Protein AF-A0A951XX69-F1 (afdb_monomer)

Secondary structure (DSSP, 8-state):
---EEEETTEEEEEEEEEEE--EETTEEEEEEEEEESSSEEEEEEEEEETT---GGG-TT-EEEEETTSPBPTT-SS--B-----TTT----EEETTEEEEEEEEEEEEEE-TTS-EEEEEEEEEEE--S------SS------S-EEEEEEEEE--B---TT-

Foldseek 3Di:
DFKWKDKQRDIWTWPDWAWEFAQDPNWTFIWIWIFTPPGWTAIQHGKTQRQDNDPVPLAQAKFKAFQVQDGDPRHRRSIGDDHPPVVPHSGWTDFQQWIKDFGIKMWHWHDDPPQKTKIKIKTWIATDPPDRPDPTPDDGPPDHGIIIMMIIDIYRYDRDDPVD

Sequence (164 aa):
MSGHVSVAGQSYPIVDKELHIPLRDGSRWIFLWVTIAPEGGFGFWNIELPLLGELSTLPGQRIHVRRDGSTFEDDSLGTDCVGMDTMTDLNCWKVGDQYYDWIEMLIDFRSEAVGACSITVRARLVPSDAPVASDSPVAGVGIAGVSDAH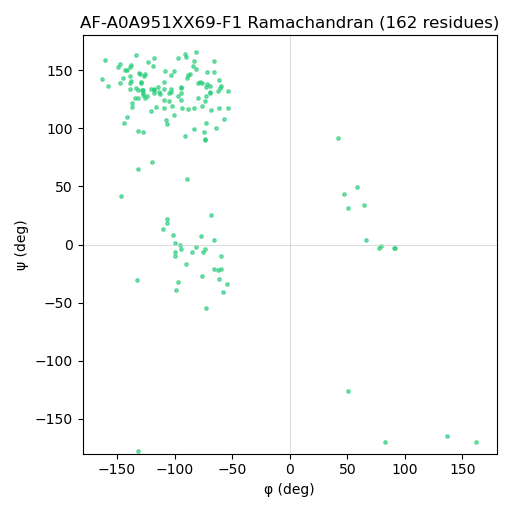AEFSVKPDEDDPCV

Nearest PDB structures (foldseek):
  7ah9-assembly1_5C  TM=4.737E-01  e=4.464E+00  Salmonella enterica subsp. enterica serovar Typhimurium str. LT2
  7ahi-assembly1_5P  TM=3.562E-01  e=2.536E+00  Salmonella enterica subsp. enterica serovar Typhimurium str. LT2
  7ah9-assembly1_5J  TM=3.544E-01  e=4.464E+00  Salmonella enterica subsp. enterica serovar Typhimurium str. LT2
  7ahi-assembly1_5G  TM=3.742E-01  e=8.711E+00  Salmonella enterica subsp. enterica serovar Typhimurium str. LT2
  7ah9-assembly1_5F  TM=2.252E-01  e=3.634E+00  Salmonella enterica subsp. enterica serovar Typhimurium str. LT2

Structure (mmCIF, N/CA/C/O backbone):
data_AF-A0A951XX69-F1
#
_entry.id   AF-A0A951XX69-F1
#
loop_
_atom_site.group_PDB
_atom_site.id
_atom_site.type_symbol
_atom_site.label_atom_id
_atom_site.label_alt_id
_atom_site.label_comp_id
_atom_site.label_asym_id
_atom_site.label_entity_id
_atom_site.label_seq_id
_atom_site.pdbx_PDB_ins_code
_atom_site.Cartn_x
_atom_site.Cartn_y
_atom_site.Cartn_z
_atom_site.occupancy
_atom_site.B_iso_or_equiv
_atom_site.auth_seq_id
_atom_site.auth_comp_id
_atom_site.auth_asym_id
_atom_site.auth_atom_id
_atom_site.pdbx_PDB_model_num
ATOM 1 N N . MET A 1 1 ? -8.882 13.341 -6.597 1.00 54.19 1 MET A N 1
ATOM 2 C CA . MET A 1 1 ? -7.538 13.561 -7.175 1.00 54.19 1 MET A CA 1
ATOM 3 C C . MET A 1 1 ? -7.194 12.392 -8.083 1.00 54.19 1 MET A C 1
ATOM 5 O O . MET A 1 1 ? -7.578 11.273 -7.761 1.00 54.19 1 MET A O 1
ATOM 9 N N . SER A 1 2 ? -6.499 12.626 -9.199 1.00 69.19 2 SER A N 1
ATOM 10 C CA . SER A 1 2 ? -5.802 11.556 -9.926 1.00 69.19 2 SER A CA 1
ATOM 11 C C . SER A 1 2 ? -4.527 11.216 -9.153 1.00 69.19 2 SER A C 1
ATOM 13 O O . SER A 1 2 ? -3.711 12.107 -8.928 1.00 69.19 2 SER A O 1
ATOM 15 N N . GLY A 1 3 ? -4.391 9.973 -8.694 1.00 89.31 3 GLY A N 1
ATOM 16 C CA . GLY A 1 3 ? -3.194 9.514 -7.989 1.00 89.31 3 GLY A CA 1
ATOM 17 C C . GLY A 1 3 ? -2.071 9.139 -8.954 1.00 89.31 3 GLY A C 1
ATOM 18 O O . GLY A 1 3 ? -2.307 8.963 -10.152 1.00 89.31 3 GLY A O 1
ATOM 19 N N . HIS A 1 4 ? -0.858 8.999 -8.432 1.00 94.00 4 HIS A N 1
ATOM 20 C CA . HIS A 1 4 ? 0.294 8.550 -9.210 1.00 94.00 4 HIS A CA 1
ATOM 21 C C . HIS A 1 4 ? 1.138 7.559 -8.415 1.00 94.00 4 HIS A C 1
ATOM 23 O O . HIS A 1 4 ? 1.151 7.576 -7.184 1.00 94.00 4 HIS A O 1
ATOM 29 N N . VAL A 1 5 ? 1.857 6.722 -9.152 1.00 94.06 5 VAL A N 1
ATOM 30 C CA . VAL A 1 5 ? 2.916 5.853 -8.651 1.00 94.06 5 VAL A CA 1
ATOM 31 C C . VAL A 1 5 ? 4.201 6.273 -9.333 1.00 94.06 5 VAL A C 1
ATOM 33 O O . VAL A 1 5 ? 4.222 6.447 -10.546 1.00 94.06 5 VAL A O 1
ATOM 36 N N . SER A 1 6 ? 5.282 6.423 -8.586 1.00 92.00 6 SER A N 1
ATOM 37 C CA . SER A 1 6 ? 6.605 6.639 -9.143 1.00 92.00 6 SER A CA 1
ATOM 38 C C . SER A 1 6 ? 7.568 5.546 -8.725 1.00 92.00 6 SER A C 1
ATOM 40 O O . SER A 1 6 ? 7.654 5.232 -7.541 1.00 92.00 6 SER A O 1
ATOM 42 N N . VAL A 1 7 ? 8.323 5.020 -9.685 1.00 89.06 7 VAL A N 1
ATOM 43 C CA . VAL A 1 7 ? 9.374 4.016 -9.473 1.00 89.06 7 VAL A CA 1
ATOM 44 C C . VAL A 1 7 ? 10.619 4.478 -10.220 1.00 89.06 7 VAL A C 1
ATOM 46 O O . VAL A 1 7 ? 10.541 4.802 -11.406 1.00 89.06 7 VAL A O 1
ATOM 49 N N . ALA A 1 8 ? 11.750 4.571 -9.512 1.00 82.69 8 ALA A N 1
ATOM 50 C CA . ALA A 1 8 ? 13.035 5.050 -10.042 1.00 82.69 8 ALA A CA 1
ATOM 51 C C . ALA A 1 8 ? 12.939 6.356 -10.858 1.00 82.69 8 ALA A C 1
ATOM 53 O O . ALA A 1 8 ? 13.514 6.500 -11.938 1.00 82.69 8 ALA A O 1
ATOM 54 N N . GLY A 1 9 ? 12.171 7.319 -10.346 1.00 83.00 9 GLY A N 1
ATOM 55 C CA . GLY A 1 9 ? 12.016 8.641 -10.957 1.00 83.00 9 GLY A CA 1
ATOM 56 C C . GLY A 1 9 ? 11.076 8.701 -12.166 1.00 83.00 9 GLY A C 1
ATOM 57 O O . GLY A 1 9 ? 10.823 9.796 -12.666 1.00 83.00 9 GLY A O 1
ATOM 58 N N . GLN A 1 10 ? 10.518 7.576 -12.618 1.00 87.62 10 GLN A N 1
ATOM 59 C CA . GLN A 1 10 ? 9.434 7.560 -13.604 1.00 87.62 10 GLN A CA 1
ATOM 60 C C . GLN A 1 10 ? 8.087 7.615 -12.893 1.00 87.62 10 GLN A C 1
ATOM 62 O O . GLN A 1 10 ? 7.951 7.027 -11.827 1.00 87.62 10 GLN A O 1
ATOM 67 N N . SER A 1 11 ? 7.111 8.321 -13.467 1.00 92.06 11 SER A N 1
ATOM 68 C CA . SER A 1 11 ? 5.777 8.509 -12.886 1.00 92.06 11 SER A CA 1
ATOM 69 C C . SER A 1 11 ? 4.707 7.902 -13.786 1.00 92.06 11 SER A C 1
ATOM 71 O O . SER A 1 11 ? 4.693 8.138 -14.995 1.00 92.06 11 SER A O 1
ATOM 73 N N . TYR A 1 12 ? 3.811 7.143 -13.171 1.00 92.81 12 TYR A N 1
ATOM 74 C CA . TYR A 1 12 ? 2.756 6.368 -13.796 1.00 92.81 12 TYR A CA 1
ATOM 75 C C . TYR A 1 12 ? 1.407 6.785 -13.203 1.00 92.81 12 TYR A C 1
ATOM 77 O O . TYR A 1 12 ? 1.253 6.811 -11.975 1.00 92.81 12 TYR A O 1
ATOM 85 N N . PRO A 1 13 ? 0.412 7.133 -14.033 1.00 95.56 13 PRO A N 1
ATOM 86 C CA . PRO A 1 13 ? -0.913 7.469 -13.536 1.00 95.56 13 PRO A CA 1
ATOM 87 C C . PRO A 1 13 ? -1.611 6.224 -12.978 1.00 95.56 13 PRO A C 1
ATOM 89 O O . PRO A 1 13 ? -1.610 5.166 -13.612 1.00 95.56 13 PRO A O 1
ATOM 92 N N . ILE A 1 14 ? -2.253 6.373 -11.817 1.00 96.38 14 ILE A N 1
ATOM 93 C CA . ILE A 1 14 ? -3.135 5.344 -11.257 1.00 96.38 14 ILE A CA 1
ATOM 94 C C . ILE A 1 14 ? -4.436 5.331 -12.055 1.00 96.38 14 ILE A C 1
ATOM 96 O O . ILE A 1 14 ? -5.117 6.357 -12.143 1.00 96.38 14 ILE A O 1
ATOM 100 N N . VAL A 1 15 ? -4.782 4.169 -12.606 1.00 96.19 15 VAL A N 1
ATOM 101 C CA . VAL A 1 15 ? -6.027 3.959 -13.360 1.00 96.19 15 VAL A CA 1
ATOM 102 C C . VAL A 1 15 ? -7.122 3.343 -12.508 1.00 96.19 15 VAL A C 1
ATOM 104 O O . VAL A 1 15 ? -8.285 3.681 -12.705 1.00 96.19 15 VAL A O 1
ATOM 107 N N . ASP A 1 16 ? -6.752 2.509 -11.538 1.00 95.75 16 ASP A N 1
ATOM 108 C CA . ASP A 1 16 ? -7.699 1.868 -10.633 1.00 95.75 16 ASP A CA 1
ATOM 109 C C . ASP A 1 16 ? -7.078 1.620 -9.259 1.00 95.75 16 ASP A C 1
ATOM 111 O O . ASP A 1 16 ? -5.853 1.530 -9.134 1.00 95.75 16 ASP A O 1
ATOM 115 N N . LYS A 1 17 ? -7.918 1.587 -8.225 1.00 95.31 17 LYS A N 1
ATOM 116 C CA . LYS A 1 17 ? -7.498 1.376 -6.839 1.00 95.31 17 LYS A CA 1
ATOM 117 C C . LYS A 1 17 ? -8.667 0.989 -5.944 1.00 95.31 17 LYS A C 1
ATOM 119 O O . LYS A 1 17 ? -9.728 1.608 -6.004 1.00 95.31 17 LYS A O 1
ATOM 124 N N . GLU A 1 18 ? -8.393 0.087 -5.021 1.00 95.56 18 GLU A N 1
ATOM 125 C CA . GLU A 1 18 ? -9.336 -0.386 -4.014 1.00 95.56 18 GLU A CA 1
ATOM 126 C C . GLU A 1 18 ? -8.618 -0.632 -2.686 1.00 95.56 18 GLU A C 1
ATOM 128 O O . GLU A 1 18 ? -7.414 -0.896 -2.649 1.00 95.56 18 GLU A O 1
ATOM 133 N N . LEU A 1 19 ? -9.354 -0.464 -1.589 1.00 95.62 19 LEU A N 1
ATOM 134 C CA . LEU A 1 19 ? -8.865 -0.705 -0.241 1.00 95.62 19 LEU A CA 1
ATOM 135 C C . LEU A 1 19 ? -9.979 -1.341 0.583 1.00 95.62 19 LEU A C 1
ATOM 137 O O . LEU A 1 19 ? -10.918 -0.656 0.989 1.00 95.62 19 LEU A O 1
ATOM 141 N N . HIS A 1 20 ? -9.802 -2.615 0.894 1.00 96.00 20 HIS A N 1
ATOM 142 C CA . HIS A 1 20 ? -10.703 -3.362 1.754 1.00 96.00 20 HIS A CA 1
ATOM 143 C C . HIS A 1 20 ? -10.029 -3.656 3.089 1.00 96.00 20 HIS A C 1
ATOM 145 O O . HIS A 1 20 ? -8.860 -4.053 3.130 1.00 96.00 20 HIS A O 1
ATOM 151 N N . ILE A 1 21 ? -10.758 -3.429 4.184 1.00 95.44 21 ILE A N 1
ATOM 152 C CA . ILE A 1 21 ? -10.292 -3.692 5.548 1.00 95.44 21 ILE A CA 1
ATOM 153 C C . ILE A 1 21 ? -11.353 -4.472 6.355 1.00 95.44 21 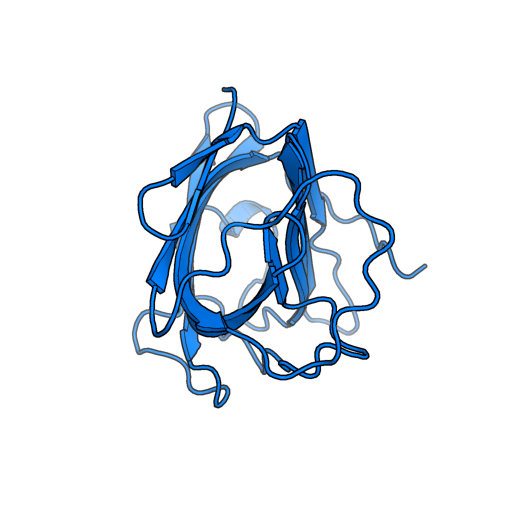ILE A C 1
ATOM 155 O O . ILE A 1 21 ? -11.922 -3.948 7.328 1.00 95.44 21 ILE A O 1
ATOM 159 N N . PRO A 1 22 ? -11.663 -5.727 5.973 1.00 95.62 22 PRO A N 1
ATOM 160 C CA . PRO A 1 22 ? -12.622 -6.556 6.694 1.00 95.62 22 PRO A CA 1
ATOM 161 C C . PRO A 1 22 ? -12.133 -6.909 8.107 1.00 95.62 22 PRO A C 1
ATOM 163 O O . PRO A 1 22 ? -10.937 -6.888 8.416 1.00 95.62 22 PRO A O 1
ATOM 166 N N . LEU A 1 23 ? -13.085 -7.252 8.977 1.00 94.25 23 LEU A N 1
ATOM 167 C CA . LEU A 1 23 ? -12.825 -7.855 10.284 1.00 94.25 23 LEU A CA 1
ATOM 168 C C . LEU A 1 23 ? -12.902 -9.381 10.153 1.00 94.25 23 LEU A C 1
ATOM 170 O O . LEU A 1 23 ? -13.973 -9.914 9.866 1.00 94.25 23 LEU A O 1
ATOM 174 N N . ARG A 1 24 ? -11.794 -10.079 10.408 1.00 89.88 24 ARG A N 1
ATOM 175 C CA . ARG A 1 24 ? -11.712 -11.546 10.396 1.00 89.88 24 ARG A CA 1
ATOM 176 C C . ARG A 1 24 ? -11.119 -12.042 11.701 1.00 89.88 24 ARG A C 1
ATOM 178 O O . ARG A 1 24 ? -10.076 -11.558 12.129 1.00 89.88 24 ARG A O 1
ATOM 185 N N . ASP A 1 25 ? -11.801 -12.987 12.338 1.00 87.38 25 ASP A N 1
ATOM 186 C CA . ASP A 1 25 ? -11.333 -13.656 13.558 1.00 87.38 25 ASP A CA 1
ATOM 187 C C . ASP A 1 25 ? -10.867 -12.701 14.679 1.00 87.38 25 ASP A C 1
ATOM 189 O O . ASP A 1 25 ? -10.012 -13.034 15.493 1.00 87.38 25 ASP A O 1
ATOM 193 N N . GLY A 1 26 ? -11.476 -11.511 14.753 1.00 88.75 26 GLY A N 1
ATOM 194 C CA . GLY A 1 26 ? -11.174 -10.494 15.767 1.00 88.75 26 GLY A CA 1
ATOM 195 C C . GLY A 1 26 ? -10.085 -9.486 15.386 1.00 88.75 26 GLY A C 1
ATOM 196 O O . GLY A 1 26 ? -9.892 -8.535 16.140 1.00 88.75 26 GLY A O 1
ATOM 197 N N . SER A 1 27 ? -9.458 -9.632 14.218 1.00 91.50 27 SER A N 1
ATOM 198 C CA . SER A 1 27 ? -8.437 -8.720 13.692 1.00 91.50 27 SER A CA 1
ATOM 199 C C . SER A 1 27 ? -8.862 -8.089 12.369 1.00 91.50 27 SER A C 1
ATOM 201 O O . SER A 1 27 ? -9.654 -8.648 11.606 1.00 91.50 27 SER A O 1
ATOM 203 N N . ARG A 1 28 ? -8.334 -6.900 12.075 1.00 94.00 28 ARG A N 1
ATOM 204 C CA . ARG A 1 28 ? -8.507 -6.245 10.774 1.00 94.00 28 ARG A CA 1
ATOM 205 C C . ARG A 1 28 ? -7.435 -6.707 9.803 1.00 94.00 28 ARG A C 1
ATOM 207 O O . ARG A 1 28 ? -6.306 -6.947 10.210 1.00 94.00 28 ARG A O 1
ATOM 214 N N . TRP A 1 29 ? -7.787 -6.795 8.527 1.00 92.94 29 TRP A N 1
ATOM 215 C CA . TRP A 1 29 ? -6.886 -7.263 7.474 1.00 92.94 29 TRP A CA 1
ATOM 216 C C . TRP A 1 29 ? -6.922 -6.305 6.301 1.00 92.94 29 TRP A C 1
ATOM 218 O O . TRP A 1 29 ? -8.009 -5.939 5.891 1.00 92.94 29 TRP A O 1
ATOM 228 N N . ILE A 1 30 ? -5.780 -5.904 5.753 1.00 92.19 30 ILE A N 1
ATOM 229 C CA . ILE A 1 30 ? -5.730 -5.015 4.590 1.00 92.19 30 ILE A CA 1
ATOM 230 C C . ILE A 1 30 ? -5.625 -5.802 3.280 1.00 92.19 30 ILE A C 1
ATOM 232 O O . ILE A 1 30 ? -4.817 -6.724 3.139 1.00 92.19 30 ILE A O 1
ATOM 236 N N . PHE A 1 31 ? -6.441 -5.377 2.316 1.00 93.38 31 PHE A N 1
ATOM 237 C CA . PHE A 1 31 ? -6.381 -5.745 0.905 1.00 93.38 31 PHE A CA 1
ATOM 238 C C . PHE A 1 31 ? -6.361 -4.450 0.103 1.00 93.38 31 PHE A C 1
ATOM 240 O O . PHE A 1 31 ? -7.388 -3.810 -0.115 1.00 93.38 31 PHE A O 1
ATOM 247 N N . LEU A 1 32 ? -5.162 -4.021 -0.269 1.00 93.94 32 LEU A N 1
ATOM 248 C CA . LEU A 1 32 ? -4.927 -2.847 -1.090 1.00 93.94 32 LEU A CA 1
ATOM 249 C C . LEU A 1 32 ? -4.455 -3.313 -2.459 1.00 93.94 32 LEU A C 1
ATOM 251 O O . LEU A 1 32 ? -3.445 -4.008 -2.564 1.00 93.94 32 LEU A O 1
ATOM 255 N N . TRP A 1 33 ? -5.156 -2.885 -3.499 1.00 94.06 33 TRP A N 1
ATOM 256 C CA . TRP A 1 33 ? -4.765 -3.123 -4.879 1.00 94.06 33 TRP A CA 1
ATOM 257 C C . TRP A 1 33 ? -4.754 -1.808 -5.649 1.00 94.06 33 TRP A C 1
ATOM 259 O O . TRP A 1 33 ? -5.680 -1.002 -5.546 1.00 94.06 33 TRP A O 1
ATOM 269 N N . VAL A 1 34 ? -3.687 -1.564 -6.408 1.00 95.94 34 VAL A N 1
ATOM 270 C CA . VAL A 1 34 ? -3.510 -0.354 -7.217 1.00 95.94 34 VAL A CA 1
ATOM 271 C C . VAL A 1 34 ? -3.016 -0.744 -8.599 1.00 95.94 34 VAL A C 1
ATOM 273 O O . VAL A 1 34 ? -1.977 -1.381 -8.730 1.00 95.94 34 VAL A O 1
ATOM 276 N N . THR A 1 35 ? -3.717 -0.292 -9.639 1.00 95.12 35 THR A N 1
ATOM 277 C CA . THR A 1 35 ? -3.346 -0.508 -11.045 1.00 95.12 35 THR A CA 1
ATOM 278 C C . THR A 1 35 ? -2.883 0.802 -11.680 1.00 95.12 35 THR A C 1
ATOM 280 O O . THR A 1 35 ? -3.478 1.863 -11.460 1.00 95.12 35 THR A O 1
ATOM 283 N N . ILE A 1 36 ? -1.839 0.740 -12.508 1.00 94.38 36 ILE A N 1
ATOM 284 C CA . ILE A 1 36 ? -1.268 1.895 -13.219 1.00 94.38 36 ILE A CA 1
ATOM 285 C C . ILE A 1 36 ? -1.251 1.682 -14.735 1.00 94.38 36 ILE A C 1
ATOM 287 O O . ILE A 1 36 ? -1.240 0.550 -15.214 1.00 94.38 36 ILE A O 1
ATOM 291 N N . ALA A 1 37 ? -1.214 2.778 -15.496 1.00 91.06 37 ALA A N 1
ATOM 292 C CA . ALA A 1 37 ? -0.985 2.744 -16.944 1.00 91.06 37 ALA A CA 1
ATOM 293 C C . ALA A 1 37 ? 0.475 3.099 -17.302 1.00 91.06 37 ALA A C 1
ATOM 295 O O . ALA A 1 37 ? 1.082 3.923 -16.614 1.00 91.06 37 ALA A O 1
ATOM 296 N N . PRO A 1 38 ? 1.038 2.551 -18.401 1.00 86.62 38 PRO A N 1
ATOM 297 C CA . PRO A 1 38 ? 0.385 1.679 -19.389 1.00 86.62 38 PRO A CA 1
ATOM 298 C C . PRO A 1 38 ? 0.171 0.232 -18.921 1.00 86.62 38 PRO A C 1
ATOM 300 O O . PRO A 1 38 ? -0.777 -0.396 -19.374 1.00 86.62 38 PRO A O 1
ATOM 303 N N . GLU A 1 39 ? 1.002 -0.275 -18.012 1.00 87.06 39 GLU A N 1
ATOM 304 C CA . GLU A 1 39 ? 0.842 -1.598 -17.408 1.00 87.06 39 GLU A CA 1
ATOM 305 C C . GLU A 1 39 ? 1.590 -1.662 -16.073 1.00 87.06 39 GLU A C 1
ATOM 307 O O . GLU A 1 39 ? 2.744 -1.231 -15.976 1.00 87.06 39 GLU A O 1
ATOM 312 N N . GLY A 1 40 ? 0.951 -2.252 -15.065 1.00 89.56 40 GLY A N 1
ATOM 313 C CA . GLY A 1 40 ? 1.565 -2.563 -13.783 1.00 89.56 40 GLY A CA 1
ATOM 314 C C . GLY A 1 40 ? 0.655 -2.219 -12.616 1.00 89.56 40 GLY A C 1
ATOM 315 O O . GLY A 1 40 ? -0.539 -1.955 -12.776 1.00 89.56 40 GLY A O 1
ATOM 316 N N . GLY A 1 41 ? 1.249 -2.171 -11.434 1.00 92.25 41 GLY A N 1
ATOM 317 C CA . GLY A 1 41 ? 0.547 -1.856 -10.208 1.00 92.25 41 GLY A CA 1
ATOM 318 C C . GLY A 1 41 ? 1.327 -2.290 -8.986 1.00 92.25 41 GLY A C 1
ATOM 319 O O . GLY A 1 41 ? 2.489 -2.690 -9.073 1.00 92.25 41 GLY A O 1
ATOM 320 N N . PHE A 1 42 ? 0.667 -2.236 -7.844 1.00 91.75 42 PHE A N 1
ATOM 321 C CA . PHE A 1 42 ? 1.140 -2.917 -6.656 1.00 91.75 42 PHE A CA 1
ATOM 322 C C . PHE A 1 42 ? -0.031 -3.392 -5.808 1.00 91.75 42 PHE A C 1
ATOM 324 O O . PHE A 1 42 ? -1.127 -2.828 -5.866 1.00 91.75 42 PHE A O 1
ATOM 331 N N . GLY A 1 43 ? 0.231 -4.425 -5.020 1.00 90.81 43 GLY A N 1
ATOM 332 C CA . GLY A 1 43 ? -0.722 -4.991 -4.084 1.00 90.81 43 GLY A CA 1
ATOM 333 C C . GLY A 1 43 ? -0.107 -5.158 -2.703 1.00 90.81 43 GLY A C 1
ATOM 334 O O . GLY A 1 43 ? 1.094 -5.396 -2.570 1.00 90.81 43 GLY A O 1
ATOM 335 N N . PHE A 1 44 ? -0.951 -5.017 -1.688 1.00 88.75 44 PHE A N 1
ATOM 336 C CA . PHE A 1 44 ? -0.698 -5.406 -0.308 1.00 88.75 44 PHE A CA 1
ATOM 337 C C . PHE A 1 44 ? -1.914 -6.194 0.152 1.00 88.75 44 PHE A C 1
ATOM 339 O O . PHE A 1 44 ? -2.967 -5.631 0.445 1.00 88.75 44 PHE A O 1
ATOM 346 N N . TRP A 1 45 ? -1.793 -7.508 0.096 1.00 88.00 45 TRP A N 1
ATOM 347 C CA . TRP A 1 45 ? -2.894 -8.442 0.153 1.00 88.00 45 TRP A CA 1
ATOM 348 C C . TRP A 1 45 ? -2.772 -9.334 1.374 1.00 88.00 45 TRP A C 1
ATOM 350 O O . TRP A 1 45 ? -1.739 -9.967 1.593 1.00 88.00 45 TRP A O 1
ATOM 360 N N . ASN A 1 46 ? -3.869 -9.431 2.122 1.00 87.88 46 ASN A N 1
ATOM 361 C CA . ASN A 1 46 ? -3.987 -10.312 3.273 1.00 87.88 46 ASN A CA 1
ATOM 362 C C . ASN A 1 46 ? -2.933 -10.038 4.357 1.00 87.88 46 ASN A C 1
ATOM 364 O O . ASN A 1 46 ? -2.280 -10.962 4.837 1.00 87.88 46 ASN A O 1
ATOM 368 N N . ILE A 1 47 ? -2.780 -8.771 4.741 1.00 88.62 47 ILE A N 1
ATOM 369 C CA . ILE A 1 47 ? -1.867 -8.364 5.818 1.00 88.62 47 ILE A CA 1
ATOM 370 C C . ILE A 1 47 ? -2.690 -8.022 7.062 1.00 88.62 47 ILE A C 1
ATOM 372 O O . ILE A 1 47 ? -3.653 -7.260 6.978 1.00 88.62 47 ILE A O 1
ATOM 376 N N . GLU A 1 48 ? -2.321 -8.572 8.213 1.00 91.12 48 GLU A N 1
ATOM 377 C CA . GLU A 1 48 ? -3.034 -8.341 9.470 1.00 91.12 48 GLU A CA 1
ATOM 378 C C . GLU A 1 48 ? -2.656 -6.988 10.099 1.00 91.12 48 GLU A C 1
ATOM 380 O O . GLU A 1 48 ? -1.491 -6.589 10.123 1.00 91.12 48 GLU A O 1
ATOM 385 N N . LEU A 1 49 ? -3.658 -6.288 10.638 1.00 92.88 49 LEU A N 1
ATOM 386 C CA . LEU A 1 49 ? -3.558 -5.016 11.356 1.00 92.88 49 LEU A CA 1
ATOM 387 C C . LEU A 1 49 ? -4.090 -5.198 12.791 1.00 92.88 49 LEU A C 1
ATOM 389 O O . LEU A 1 49 ? -5.178 -4.706 13.116 1.00 92.88 49 LEU A O 1
ATOM 393 N N . PRO A 1 50 ? -3.370 -5.924 13.662 1.00 91.31 50 PRO A N 1
ATOM 394 C CA . PRO A 1 50 ? -3.893 -6.384 14.951 1.00 91.31 50 PRO A CA 1
ATOM 395 C C . PRO A 1 50 ? -4.209 -5.248 15.932 1.00 91.31 50 PRO A C 1
ATOM 397 O O . PRO A 1 50 ? -4.996 -5.433 16.859 1.00 91.31 50 PRO A O 1
ATOM 400 N N . LEU A 1 51 ? -3.619 -4.061 15.749 1.00 94.12 51 LEU A N 1
ATOM 401 C CA . LEU A 1 51 ? -3.888 -2.898 16.602 1.00 94.12 51 LEU A CA 1
ATOM 402 C C . LEU A 1 51 ? -4.976 -1.972 16.041 1.00 94.12 51 LEU A C 1
ATOM 404 O O . LEU A 1 51 ? -5.371 -1.014 16.712 1.00 94.12 51 LEU A O 1
ATOM 408 N N . LEU A 1 52 ? -5.497 -2.244 14.839 1.00 94.50 52 LEU A N 1
ATOM 409 C CA . LEU A 1 52 ? -6.603 -1.478 14.273 1.00 94.50 52 LEU A CA 1
ATOM 410 C C . LEU A 1 52 ? -7.941 -1.993 14.819 1.00 94.50 52 LEU A C 1
ATOM 412 O O . LEU A 1 52 ? -8.490 -2.974 14.327 1.00 94.50 52 LEU A O 1
ATOM 416 N N . GLY A 1 53 ? -8.498 -1.300 15.814 1.00 89.88 53 GLY A N 1
ATOM 417 C CA . GLY A 1 53 ? -9.804 -1.659 16.381 1.00 89.88 53 GLY A CA 1
ATOM 418 C C . GLY A 1 53 ? -10.981 -1.332 15.453 1.00 89.88 53 GLY A C 1
ATOM 419 O O . GLY A 1 53 ? -11.790 -2.198 15.118 1.00 89.88 53 GLY A O 1
ATOM 420 N N . GLU A 1 54 ? -11.078 -0.077 15.010 1.00 91.44 54 GLU A N 1
ATOM 421 C CA . GLU A 1 54 ? -12.186 0.413 14.183 1.00 91.44 54 GLU A CA 1
ATOM 422 C C . GLU A 1 54 ? -11.669 1.089 12.912 1.00 91.44 54 GLU A C 1
ATOM 424 O O . GLU A 1 54 ? -10.665 1.798 12.930 1.00 91.44 54 GLU A O 1
ATOM 429 N N . LEU A 1 55 ? -12.394 0.944 11.798 1.00 90.94 55 LEU A N 1
ATOM 430 C CA . LEU A 1 55 ? -11.986 1.541 10.522 1.00 90.94 55 LEU A CA 1
ATOM 431 C C . LEU A 1 55 ? -11.896 3.077 10.584 1.00 90.94 55 LEU A C 1
ATOM 433 O O . LEU A 1 55 ? -11.071 3.698 9.915 1.00 90.94 55 LEU A O 1
ATOM 437 N N . SER A 1 56 ? -12.716 3.696 11.436 1.00 90.88 56 SER A N 1
ATOM 438 C CA . SER A 1 56 ? -12.739 5.141 11.677 1.00 90.88 56 SER A CA 1
ATOM 439 C C . SER A 1 56 ? -11.424 5.688 12.250 1.00 90.88 56 SER A C 1
ATOM 441 O O . SER A 1 56 ? -11.158 6.881 12.103 1.00 90.88 56 SER A O 1
ATOM 443 N N . THR A 1 57 ? -10.594 4.839 12.871 1.00 92.44 57 THR A N 1
ATOM 444 C CA . THR A 1 57 ? -9.311 5.227 13.472 1.00 92.44 57 THR A CA 1
ATOM 445 C C . THR A 1 57 ? -8.123 5.004 12.546 1.00 92.44 57 THR A C 1
ATOM 447 O O . THR A 1 57 ? -7.003 5.295 12.955 1.00 92.44 57 THR A O 1
ATOM 450 N N . LEU A 1 58 ? -8.345 4.493 11.328 1.00 93.25 58 LEU A N 1
ATOM 451 C CA . LEU A 1 58 ? -7.304 4.310 10.316 1.00 93.25 58 LEU A CA 1
ATOM 452 C C . LEU A 1 58 ? -6.593 5.629 9.952 1.00 93.25 58 LEU A C 1
ATOM 454 O O . LEU A 1 58 ? -5.369 5.626 9.827 1.00 93.25 58 LEU A O 1
ATOM 458 N N . PRO A 1 59 ? -7.282 6.779 9.803 1.00 93.12 59 PRO A N 1
ATOM 459 C CA . PRO A 1 59 ? -6.591 8.039 9.568 1.00 93.12 59 PRO A CA 1
ATOM 460 C C . PRO A 1 59 ? -5.666 8.421 10.731 1.00 93.12 59 PRO A C 1
ATOM 462 O O . PRO A 1 59 ? -6.074 8.446 11.889 1.00 93.12 59 PRO A O 1
ATOM 465 N N . GLY A 1 60 ? -4.432 8.796 10.404 1.00 91.50 60 GLY A N 1
ATOM 466 C CA . GLY A 1 60 ? -3.367 9.085 11.364 1.00 91.50 60 GLY A CA 1
ATOM 467 C C . GLY A 1 60 ? -2.503 7.873 11.715 1.00 91.50 60 GLY A C 1
ATOM 468 O O . GLY A 1 60 ? -1.536 8.039 12.453 1.00 91.50 60 GLY A O 1
ATOM 469 N N . GLN A 1 61 ? -2.827 6.689 11.190 1.00 95.56 61 GLN A N 1
ATOM 470 C CA . GLN A 1 61 ? -2.062 5.465 11.408 1.00 95.56 61 GLN A CA 1
ATOM 471 C C . GLN A 1 61 ? -0.985 5.266 10.341 1.00 95.56 61 GLN A C 1
ATOM 473 O O . GLN A 1 61 ? -1.021 5.871 9.262 1.00 95.56 61 GLN A O 1
ATOM 478 N N . ARG A 1 62 ? -0.041 4.379 10.651 1.00 95.44 62 ARG A N 1
ATOM 479 C CA . ARG A 1 62 ? 1.078 4.012 9.796 1.00 95.44 62 ARG A CA 1
ATOM 480 C C . ARG A 1 62 ? 1.334 2.511 9.840 1.00 95.44 62 ARG A C 1
ATOM 482 O O . ARG A 1 62 ? 1.354 1.921 10.917 1.00 95.44 62 ARG A O 1
ATOM 489 N N . ILE A 1 63 ? 1.615 1.957 8.663 1.00 93.69 63 ILE A N 1
ATOM 490 C CA . ILE A 1 63 ? 2.337 0.691 8.508 1.00 93.69 63 ILE A CA 1
ATOM 491 C C . ILE A 1 63 ? 3.802 1.032 8.241 1.00 93.69 63 ILE A C 1
ATOM 493 O O . ILE A 1 63 ? 4.065 1.829 7.339 1.00 93.69 63 ILE A O 1
ATOM 497 N N . HIS A 1 64 ? 4.750 0.462 8.986 1.00 93.19 64 HIS A N 1
ATOM 498 C CA . HIS A 1 64 ? 6.181 0.609 8.699 1.00 93.19 64 HIS A CA 1
ATOM 499 C C . HIS A 1 64 ? 6.958 -0.674 9.003 1.00 93.19 64 HIS A C 1
ATOM 501 O O . HIS A 1 64 ? 7.228 -1.015 10.156 1.00 93.19 64 HIS A O 1
ATOM 507 N N . VAL A 1 65 ? 7.335 -1.388 7.944 1.00 88.44 65 VAL A N 1
ATOM 508 C CA . VAL A 1 65 ? 7.860 -2.755 8.038 1.00 88.44 65 VAL A CA 1
ATOM 509 C C . VAL A 1 65 ? 9.044 -2.991 7.107 1.00 88.44 65 VAL A C 1
ATOM 511 O O . VAL A 1 65 ? 9.182 -2.366 6.051 1.00 88.44 65 V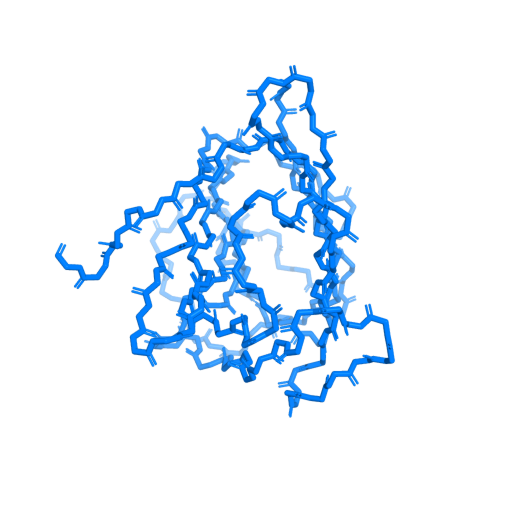AL A O 1
ATOM 514 N N . ARG A 1 66 ? 9.907 -3.928 7.501 1.00 86.50 66 ARG A N 1
ATOM 515 C CA . ARG A 1 66 ? 10.983 -4.492 6.675 1.00 86.50 66 ARG A CA 1
ATOM 516 C C . ARG A 1 66 ? 10.553 -5.806 6.043 1.00 86.50 66 ARG A C 1
ATOM 518 O O . ARG A 1 66 ? 9.653 -6.478 6.536 1.00 86.50 66 ARG A O 1
ATOM 525 N N . ARG A 1 67 ? 11.259 -6.199 4.980 1.00 78.25 67 ARG A N 1
ATOM 526 C CA . ARG A 1 67 ? 11.036 -7.466 4.265 1.00 78.25 67 ARG A CA 1
ATOM 527 C C . ARG A 1 67 ? 11.081 -8.689 5.175 1.00 78.25 67 ARG A C 1
ATOM 529 O O . ARG A 1 67 ? 10.385 -9.662 4.929 1.00 78.25 67 ARG A O 1
ATOM 536 N N . ASP A 1 68 ? 11.920 -8.655 6.205 1.00 77.25 68 ASP A N 1
ATOM 537 C CA . ASP A 1 68 ? 12.055 -9.748 7.171 1.00 77.25 68 ASP A CA 1
ATOM 538 C C . ASP A 1 68 ? 10.907 -9.808 8.198 1.00 77.25 68 ASP A C 1
ATOM 540 O O . ASP A 1 68 ? 10.978 -10.592 9.141 1.00 77.25 68 ASP A O 1
ATOM 544 N N . GLY A 1 69 ? 9.862 -8.991 8.024 1.00 73.69 69 GLY A N 1
ATOM 545 C CA . GLY A 1 69 ? 8.724 -8.894 8.934 1.00 73.69 69 GLY A CA 1
ATOM 546 C C . GLY A 1 69 ? 8.999 -8.046 10.176 1.00 73.69 69 GLY A C 1
ATOM 547 O O . GLY A 1 69 ? 8.097 -7.858 10.986 1.00 73.69 69 GLY A O 1
ATOM 548 N N . SER A 1 70 ? 10.209 -7.500 10.344 1.00 82.44 70 SER A N 1
ATOM 549 C CA . SER A 1 70 ? 10.499 -6.611 11.471 1.00 82.44 70 SER A CA 1
ATOM 550 C C . SER A 1 70 ? 9.757 -5.288 11.313 1.00 82.44 70 SER A C 1
ATOM 552 O O . SER A 1 70 ? 9.853 -4.627 10.274 1.00 82.44 70 SER A O 1
ATOM 554 N N . THR A 1 71 ? 9.076 -4.862 12.371 1.00 83.69 71 THR A N 1
ATOM 555 C CA . THR A 1 71 ? 8.435 -3.549 12.452 1.00 83.69 71 THR A CA 1
ATOM 556 C C . THR A 1 71 ? 9.434 -2.477 12.886 1.00 83.69 71 THR A C 1
ATOM 558 O O . THR A 1 71 ? 10.439 -2.749 13.556 1.00 83.69 71 THR A O 1
ATOM 561 N N . PHE A 1 72 ? 9.175 -1.237 12.485 1.00 88.69 72 PHE A N 1
ATOM 562 C CA . PHE A 1 72 ? 9.856 -0.068 13.038 1.00 88.69 72 PHE A CA 1
ATOM 563 C C . PHE A 1 72 ? 9.086 0.480 14.248 1.00 88.69 72 PHE A C 1
ATOM 565 O O . PHE A 1 72 ? 7.906 0.195 14.427 1.00 88.69 72 PHE A O 1
ATOM 572 N N . GLU A 1 73 ? 9.748 1.286 15.085 1.00 88.56 73 GLU A N 1
ATOM 573 C CA . GLU A 1 73 ? 9.147 1.857 16.307 1.00 88.56 73 GLU A CA 1
ATOM 574 C C . GLU A 1 73 ? 7.911 2.735 16.039 1.00 88.56 73 GLU A C 1
ATOM 576 O O . GLU A 1 73 ? 7.113 2.972 16.942 1.00 88.56 73 GLU A O 1
ATOM 581 N N . ASP A 1 74 ? 7.770 3.244 14.816 1.00 89.06 74 ASP A N 1
ATOM 582 C CA . ASP A 1 74 ? 6.679 4.108 14.373 1.00 89.06 74 ASP A CA 1
ATOM 583 C C . ASP A 1 74 ? 5.599 3.379 13.551 1.00 89.06 74 ASP A C 1
ATOM 585 O O . ASP A 1 74 ? 4.701 4.035 13.020 1.00 89.06 74 ASP A O 1
ATOM 589 N N . ASP A 1 75 ? 5.645 2.046 13.461 1.00 91.06 75 ASP A N 1
ATOM 590 C CA . ASP A 1 75 ? 4.498 1.239 13.034 1.00 91.06 75 ASP A CA 1
ATOM 591 C C . ASP A 1 75 ? 3.408 1.296 14.112 1.00 91.06 75 ASP A C 1
ATOM 593 O O . ASP A 1 75 ? 3.608 0.867 15.248 1.00 91.06 75 ASP A O 1
ATOM 597 N N . SER A 1 76 ? 2.249 1.862 13.775 1.00 93.44 76 SER A N 1
ATOM 598 C CA . SER A 1 76 ? 1.174 2.085 14.748 1.00 93.44 76 SER A CA 1
ATOM 599 C C . SER A 1 76 ? 0.071 1.031 14.686 1.00 93.44 76 SER A C 1
ATOM 601 O O . SER A 1 76 ? -0.790 0.998 15.565 1.00 93.44 76 SER A O 1
ATOM 603 N N . LEU A 1 77 ? 0.090 0.174 13.661 1.00 92.25 77 LEU A N 1
ATOM 604 C CA . LEU A 1 77 ? -0.926 -0.855 13.433 1.00 92.25 77 LEU A CA 1
ATOM 605 C C . LEU A 1 77 ? -0.505 -2.252 13.902 1.00 92.25 77 LEU A C 1
ATOM 607 O O . LEU A 1 77 ? -1.347 -3.151 13.931 1.00 92.25 77 LEU A O 1
ATOM 611 N N . GLY A 1 78 ? 0.750 -2.414 14.333 1.00 86.75 78 GLY A N 1
ATOM 612 C CA . GLY A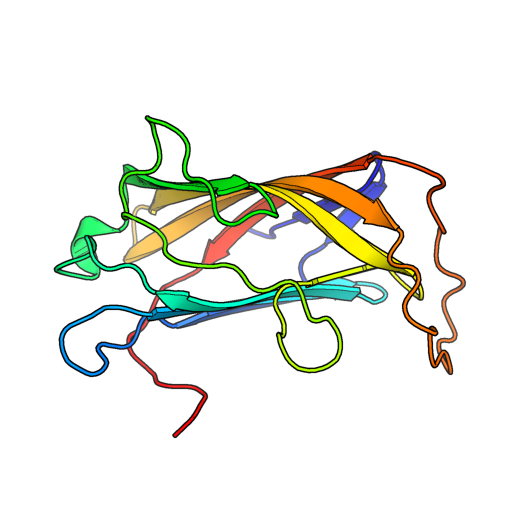 1 78 ? 1.311 -3.690 14.767 1.00 86.75 78 GLY A CA 1
ATOM 613 C C . GLY A 1 78 ? 1.378 -4.687 13.620 1.00 86.75 78 GLY A C 1
ATOM 614 O O . GLY A 1 78 ? 1.131 -5.866 13.843 1.00 86.75 78 GLY A O 1
ATOM 615 N N . THR A 1 79 ? 1.618 -4.187 12.409 1.00 86.19 79 THR A N 1
ATOM 616 C CA . THR A 1 79 ? 1.471 -4.921 11.152 1.00 86.19 79 THR A CA 1
ATOM 617 C C . THR A 1 79 ? 2.260 -6.218 11.210 1.00 86.19 79 THR A C 1
ATOM 619 O O . THR A 1 79 ? 3.485 -6.183 11.343 1.00 86.19 79 THR A O 1
ATOM 622 N N . ASP A 1 80 ? 1.566 -7.350 11.104 1.00 74.56 80 ASP A N 1
ATOM 623 C CA . ASP A 1 80 ? 2.221 -8.652 11.141 1.00 74.56 80 ASP A CA 1
ATOM 624 C C . ASP A 1 80 ? 2.512 -9.152 9.725 1.00 74.56 80 ASP A C 1
ATOM 626 O O . ASP A 1 80 ? 1.671 -9.062 8.832 1.00 74.56 80 ASP A O 1
ATOM 630 N N . CYS A 1 81 ? 3.725 -9.678 9.552 1.00 61.38 81 CYS A N 1
ATOM 631 C CA . CYS A 1 81 ? 4.147 -10.537 8.450 1.00 61.38 81 CYS A CA 1
ATOM 632 C C . CYS A 1 81 ? 3.654 -10.135 7.047 1.00 61.38 81 CYS A C 1
ATOM 634 O O . CYS A 1 81 ? 2.654 -10.640 6.541 1.00 61.38 81 CYS A O 1
ATOM 636 N N . VAL A 1 82 ? 4.451 -9.338 6.333 1.00 63.28 82 VAL A N 1
ATOM 637 C CA . VAL A 1 82 ? 4.280 -9.186 4.883 1.00 63.28 82 VAL A CA 1
ATOM 638 C C . VAL A 1 82 ? 5.153 -10.230 4.184 1.00 63.28 82 VAL A C 1
ATOM 640 O O . VAL A 1 82 ? 6.347 -10.028 3.962 1.00 63.28 82 VAL A O 1
ATOM 643 N N . GLY A 1 83 ? 4.554 -11.381 3.877 1.00 56.03 83 GLY A N 1
ATOM 644 C CA . GLY A 1 83 ? 5.160 -12.391 3.012 1.00 56.03 83 GLY A CA 1
ATOM 645 C C . GLY A 1 83 ? 5.424 -11.818 1.619 1.00 56.03 83 GLY A C 1
ATOM 646 O O . GLY A 1 83 ? 4.595 -11.098 1.061 1.00 56.03 83 GLY A O 1
ATOM 647 N N . MET A 1 84 ? 6.615 -12.091 1.093 1.00 55.19 84 MET A N 1
ATOM 648 C CA . MET A 1 84 ? 7.078 -11.686 -0.236 1.00 55.19 84 MET A CA 1
ATOM 649 C C . MET A 1 84 ? 7.108 -12.869 -1.210 1.00 55.19 84 MET A C 1
ATOM 651 O O . MET A 1 84 ? 7.885 -12.846 -2.165 1.00 55.19 84 MET A O 1
ATOM 655 N N . ASP A 1 85 ? 6.346 -13.937 -0.959 1.00 56.09 85 ASP A N 1
ATOM 656 C CA . ASP A 1 85 ? 6.330 -15.058 -1.894 1.00 56.09 85 ASP A CA 1
ATOM 657 C C . ASP A 1 85 ? 5.527 -14.648 -3.133 1.00 56.09 85 ASP A C 1
ATOM 659 O O . ASP A 1 85 ? 4.313 -14.788 -3.188 1.00 56.09 85 ASP A O 1
ATOM 663 N N . THR A 1 86 ? 6.205 -14.078 -4.131 1.00 52.09 86 THR A N 1
ATOM 664 C CA . THR A 1 86 ? 5.609 -13.475 -5.337 1.00 52.09 86 THR A CA 1
ATOM 665 C C . THR A 1 86 ? 4.771 -14.445 -6.177 1.00 52.09 86 THR A C 1
ATOM 667 O O . THR A 1 86 ? 4.065 -14.009 -7.086 1.00 52.09 86 THR A O 1
ATOM 670 N N . MET A 1 87 ? 4.816 -15.749 -5.878 1.00 45.47 87 MET A N 1
ATOM 671 C CA . MET A 1 87 ? 3.997 -16.776 -6.524 1.00 45.47 87 MET A CA 1
ATOM 672 C C . MET A 1 87 ? 2.653 -17.024 -5.813 1.00 45.47 87 MET A C 1
ATOM 674 O O . MET A 1 87 ? 1.761 -17.611 -6.427 1.00 45.47 87 MET A O 1
ATOM 678 N N . THR A 1 88 ? 2.478 -16.585 -4.560 1.00 52.00 88 THR A N 1
ATOM 679 C CA . THR A 1 88 ? 1.243 -16.789 -3.768 1.00 52.00 88 THR A CA 1
ATOM 680 C C . THR A 1 88 ? 0.730 -15.531 -3.076 1.00 52.00 88 THR A C 1
ATOM 682 O O . THR A 1 88 ? -0.479 -15.366 -2.916 1.00 52.00 88 THR A O 1
ATOM 685 N N . ASP A 1 89 ? 1.630 -14.630 -2.709 1.00 61.22 89 ASP A N 1
ATOM 686 C CA . ASP A 1 89 ? 1.352 -13.420 -1.962 1.00 61.22 89 ASP A CA 1
ATOM 687 C C . ASP A 1 89 ? 1.313 -12.261 -2.959 1.00 61.22 89 ASP A C 1
ATOM 689 O O . ASP A 1 89 ? 2.328 -11.862 -3.532 1.00 61.22 89 ASP A O 1
ATOM 693 N N . LEU A 1 90 ? 0.133 -11.678 -3.172 1.00 73.38 90 LEU A N 1
ATOM 694 C CA . LEU A 1 90 ? -0.081 -10.507 -4.038 1.00 73.38 90 LEU A CA 1
ATOM 695 C C . LEU A 1 90 ? 0.556 -9.212 -3.463 1.00 73.38 90 LEU A C 1
ATOM 697 O O . LEU A 1 90 ? 0.137 -8.106 -3.792 1.00 73.38 90 LEU A O 1
ATOM 701 N N . ASN A 1 91 ? 1.589 -9.355 -2.626 1.00 81.69 91 ASN A N 1
ATOM 702 C CA . ASN A 1 91 ? 2.386 -8.332 -1.949 1.00 81.69 91 ASN A CA 1
ATOM 703 C C . ASN A 1 91 ? 3.579 -7.890 -2.810 1.00 81.69 91 ASN A C 1
ATOM 705 O O . ASN A 1 91 ? 4.741 -8.012 -2.407 1.00 81.69 91 ASN A O 1
ATOM 709 N N . CYS A 1 92 ? 3.314 -7.425 -4.029 1.00 82.81 92 CYS A N 1
ATOM 710 C CA . CYS A 1 92 ? 4.360 -7.126 -5.006 1.00 82.81 92 CYS A CA 1
ATOM 711 C C . CYS A 1 92 ? 4.165 -5.774 -5.689 1.00 82.81 92 CYS A C 1
ATOM 713 O O . CYS A 1 92 ? 3.082 -5.190 -5.669 1.00 82.81 92 CYS A O 1
ATOM 715 N N . TRP A 1 93 ? 5.237 -5.293 -6.318 1.00 88.50 93 TRP A N 1
ATOM 716 C CA . TRP A 1 93 ? 5.223 -4.149 -7.225 1.00 88.50 93 TRP A CA 1
ATOM 717 C C . TRP A 1 93 ? 5.569 -4.619 -8.638 1.00 88.50 93 TRP A C 1
ATOM 719 O O . TRP A 1 93 ? 6.523 -5.370 -8.821 1.00 88.50 93 TRP A O 1
ATOM 729 N N . LYS A 1 94 ? 4.830 -4.158 -9.648 1.00 87.88 94 LYS A N 1
ATOM 730 C CA . LYS A 1 94 ? 5.061 -4.478 -11.063 1.00 87.88 94 LYS A CA 1
ATOM 731 C C . LYS A 1 94 ? 5.002 -3.213 -11.911 1.00 87.88 94 LYS A C 1
ATOM 733 O O . LYS A 1 94 ? 4.072 -2.420 -11.782 1.00 87.88 94 LYS A O 1
ATOM 738 N N . VAL A 1 95 ? 5.957 -3.048 -12.822 1.00 86.94 95 VAL A N 1
ATOM 739 C CA . VAL A 1 95 ? 5.958 -1.970 -13.823 1.00 86.94 95 VAL A CA 1
ATOM 740 C C . VAL A 1 95 ? 6.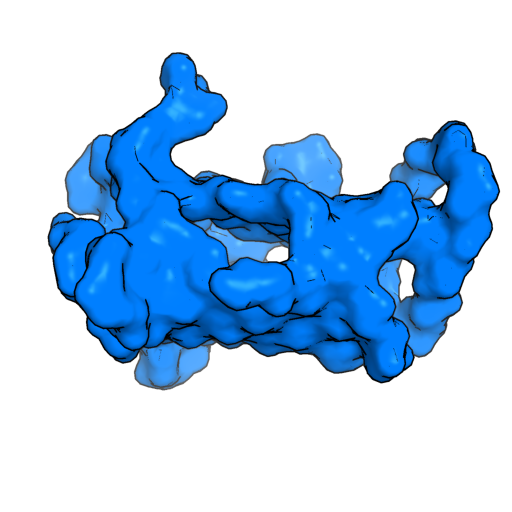372 -2.539 -15.174 1.00 86.94 95 VAL A C 1
ATOM 742 O O . VAL A 1 95 ? 7.496 -3.028 -15.316 1.00 86.94 95 VAL A O 1
ATOM 745 N N . GLY A 1 96 ? 5.478 -2.467 -16.168 1.00 83.94 96 GLY A N 1
ATOM 746 C CA . GLY A 1 96 ? 5.647 -3.223 -17.412 1.00 83.94 96 GLY A CA 1
ATOM 747 C C . GLY A 1 96 ? 5.922 -4.690 -17.083 1.00 83.94 96 GLY A C 1
ATOM 748 O O . GLY A 1 96 ? 5.221 -5.274 -16.268 1.00 83.94 96 GLY A O 1
ATOM 749 N N . ASP A 1 97 ? 7.005 -5.242 -17.613 1.00 78.88 97 ASP A N 1
ATOM 750 C CA . ASP A 1 97 ? 7.398 -6.636 -17.380 1.00 78.88 97 ASP A CA 1
ATOM 751 C C . ASP A 1 97 ? 8.217 -6.898 -16.109 1.00 78.88 97 ASP A C 1
ATOM 753 O O . ASP A 1 97 ? 8.494 -8.048 -15.782 1.00 78.88 97 ASP A O 1
ATOM 757 N N . GLN A 1 98 ? 8.626 -5.868 -15.367 1.00 83.62 98 GLN A N 1
ATOM 758 C CA . GLN A 1 98 ? 9.490 -6.070 -14.206 1.00 83.62 98 GLN A CA 1
ATOM 759 C C . GLN A 1 98 ? 8.673 -6.174 -12.918 1.00 83.62 98 GLN A C 1
ATOM 761 O O . GLN A 1 98 ? 7.958 -5.238 -12.553 1.00 83.62 98 GLN A O 1
ATOM 766 N N . TYR A 1 99 ? 8.859 -7.280 -12.198 1.00 85.62 99 TYR A N 1
ATOM 767 C CA . TYR A 1 99 ? 8.434 -7.424 -10.807 1.00 85.62 99 TYR A CA 1
ATOM 768 C C . TYR A 1 99 ? 9.522 -6.939 -9.857 1.00 85.62 99 TYR A C 1
ATOM 770 O O . TYR A 1 99 ? 10.717 -7.116 -10.103 1.00 85.62 99 TYR A O 1
ATOM 778 N N . TYR A 1 100 ? 9.100 -6.359 -8.748 1.00 85.06 100 TYR A N 1
ATOM 779 C CA . TYR A 1 100 ? 9.970 -5.852 -7.712 1.00 85.06 100 TYR A CA 1
ATOM 780 C C . TYR A 1 100 ? 9.567 -6.433 -6.368 1.00 85.06 100 TYR A C 1
ATOM 782 O O . TYR A 1 100 ? 8.394 -6.398 -5.981 1.00 85.06 100 TYR A O 1
ATOM 790 N N . ASP A 1 101 ? 10.580 -6.892 -5.648 1.00 83.06 101 ASP A N 1
ATOM 791 C CA . ASP A 1 101 ? 10.478 -7.138 -4.229 1.00 83.06 101 ASP A CA 1
ATOM 792 C C . ASP A 1 101 ? 10.662 -5.815 -3.473 1.00 83.06 101 ASP A C 1
ATOM 794 O O . ASP A 1 101 ? 11.388 -4.933 -3.933 1.00 83.06 101 ASP A O 1
ATOM 798 N N . TRP A 1 102 ? 10.065 -5.658 -2.294 1.00 85.31 102 TRP A N 1
ATOM 799 C CA . TRP A 1 102 ? 10.331 -4.517 -1.417 1.00 85.31 102 TRP A CA 1
ATOM 800 C C . TRP A 1 102 ? 11.258 -4.938 -0.265 1.00 85.31 102 TRP A C 1
ATOM 802 O O . TRP A 1 102 ? 11.265 -6.073 0.198 1.00 85.31 102 TRP A O 1
ATOM 812 N N . ILE A 1 103 ? 12.115 -4.023 0.169 1.00 86.31 103 ILE A N 1
ATOM 813 C CA . ILE A 1 103 ? 13.071 -4.183 1.274 1.00 86.31 103 ILE A CA 1
ATOM 814 C C . ILE A 1 103 ? 12.494 -3.552 2.544 1.00 86.31 103 ILE A C 1
ATOM 816 O O . ILE A 1 103 ? 12.661 -4.062 3.650 1.00 86.31 103 ILE A O 1
ATOM 820 N N . GLU A 1 104 ? 11.834 -2.415 2.359 1.00 89.75 104 GLU A N 1
ATOM 821 C CA . GLU A 1 104 ? 11.250 -1.558 3.381 1.00 89.75 104 GLU A CA 1
ATOM 822 C C . GLU A 1 104 ? 10.009 -0.912 2.779 1.00 89.75 104 GLU A C 1
ATOM 824 O O . GLU A 1 104 ? 10.031 -0.510 1.609 1.00 89.75 104 GLU A O 1
ATOM 829 N N . MET A 1 105 ? 8.948 -0.820 3.572 1.00 91.06 105 MET A N 1
ATOM 830 C CA . MET A 1 105 ? 7.690 -0.209 3.182 1.00 91.06 105 MET A CA 1
ATOM 831 C C . MET A 1 105 ? 7.134 0.637 4.321 1.00 91.06 105 MET A C 1
ATOM 833 O O . MET A 1 105 ? 7.024 0.174 5.454 1.00 91.06 105 MET A O 1
ATOM 837 N N . LEU A 1 106 ? 6.692 1.841 3.971 1.00 94.38 106 LEU A N 1
ATOM 838 C CA . LEU A 1 106 ? 5.945 2.747 4.826 1.00 94.38 106 LEU A CA 1
ATOM 839 C C . LEU A 1 106 ? 4.639 3.142 4.128 1.00 94.38 106 LEU A C 1
ATOM 841 O O . LEU A 1 106 ? 4.668 3.651 3.007 1.00 94.38 106 LEU A O 1
ATOM 845 N N . ILE A 1 107 ? 3.505 2.946 4.800 1.00 95.06 107 ILE A N 1
ATOM 846 C CA . ILE A 1 107 ? 2.182 3.393 4.351 1.00 95.06 107 ILE A CA 1
ATOM 847 C C . ILE A 1 107 ? 1.611 4.345 5.397 1.00 95.06 107 ILE A C 1
ATOM 849 O O . ILE A 1 107 ? 1.331 3.939 6.522 1.00 95.06 107 ILE A O 1
ATOM 853 N N . ASP A 1 108 ? 1.428 5.608 5.022 1.00 96.94 108 ASP A N 1
ATOM 854 C CA . ASP A 1 108 ? 0.729 6.604 5.833 1.00 96.94 108 ASP A CA 1
ATOM 855 C C . ASP A 1 108 ? -0.746 6.668 5.426 1.00 96.94 108 ASP A C 1
ATOM 857 O O . ASP A 1 108 ? -1.053 6.886 4.251 1.00 96.94 108 ASP A O 1
ATOM 861 N N . PHE A 1 109 ? -1.643 6.606 6.409 1.00 95.06 109 PHE A N 1
ATOM 862 C CA . PHE A 1 109 ? -3.075 6.835 6.227 1.00 95.06 109 PHE A CA 1
ATOM 863 C C . PHE A 1 109 ? -3.442 8.213 6.773 1.00 95.06 109 PHE A C 1
ATOM 865 O O . PHE A 1 109 ? -3.207 8.519 7.941 1.00 95.06 109 PHE A O 1
ATOM 872 N N . ARG A 1 110 ? -4.029 9.084 5.954 1.00 93.44 110 ARG A N 1
ATOM 873 C CA . ARG A 1 110 ? -4.411 10.450 6.349 1.00 93.44 110 ARG A CA 1
ATOM 874 C C . ARG A 1 110 ? -5.878 10.714 6.064 1.00 93.44 110 ARG A C 1
ATOM 876 O O . ARG A 1 110 ? -6.451 10.193 5.113 1.00 93.44 110 ARG A O 1
ATOM 883 N N . SER A 1 111 ? -6.492 11.531 6.910 1.00 87.88 111 SER A N 1
ATOM 884 C CA . SER A 1 111 ? -7.909 11.869 6.776 1.00 87.88 111 SER A CA 1
ATOM 885 C C . SER A 1 111 ? -8.136 12.800 5.587 1.00 87.88 111 SER A C 1
ATOM 887 O O . SER A 1 111 ? -7.382 13.757 5.403 1.00 87.88 111 SER A O 1
ATOM 889 N N . GLU A 1 112 ? -9.199 12.557 4.820 1.00 85.31 112 GLU A N 1
ATOM 890 C CA . GLU A 1 112 ? -9.755 13.520 3.869 1.00 85.31 112 GLU A CA 1
ATOM 891 C C . GLU A 1 112 ? -11.195 13.903 4.237 1.00 85.31 112 GLU A C 1
ATOM 893 O O . GLU A 1 112 ? -11.900 13.195 4.955 1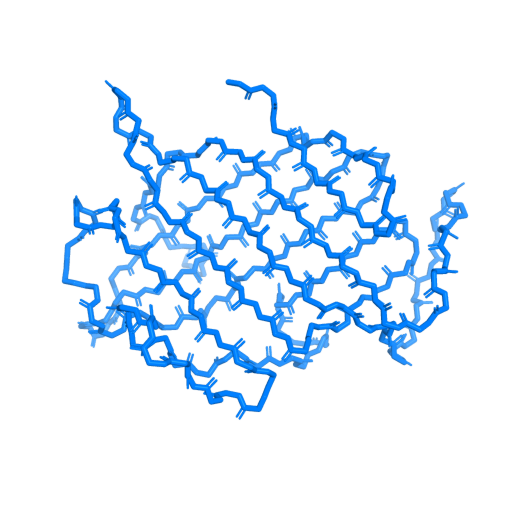.00 85.31 112 GLU A O 1
ATOM 898 N N . ALA A 1 113 ? -11.663 15.040 3.712 1.00 69.81 113 ALA A N 1
ATOM 899 C CA . ALA A 1 113 ? -12.899 15.701 4.138 1.00 69.81 113 ALA A CA 1
ATOM 900 C C . ALA A 1 113 ? -14.220 14.935 3.864 1.00 69.81 113 ALA A C 1
ATOM 902 O O . ALA A 1 113 ? -15.288 15.483 4.124 1.00 69.81 113 ALA A O 1
ATOM 903 N N . VAL A 1 114 ? -14.201 13.700 3.341 1.00 68.88 114 VAL A N 1
ATOM 904 C CA . VAL A 1 114 ? -15.416 12.980 2.890 1.00 68.88 114 VAL A CA 1
ATOM 905 C C . VAL A 1 114 ? -15.330 11.457 3.110 1.00 68.88 114 VAL A C 1
ATOM 907 O O . VAL A 1 114 ? -15.698 10.670 2.242 1.00 68.88 114 VAL A O 1
ATOM 910 N N . GLY A 1 115 ? -14.801 11.003 4.251 1.00 73.44 115 GLY A N 1
ATOM 911 C CA . GLY A 1 115 ? -14.719 9.565 4.577 1.00 73.44 115 GLY A CA 1
ATOM 912 C C . GLY A 1 115 ? -13.782 8.749 3.673 1.00 73.44 115 GLY A C 1
ATOM 913 O O . GLY A 1 115 ? -13.699 7.534 3.814 1.00 73.44 115 GLY A O 1
ATOM 914 N N . ALA A 1 116 ? -13.082 9.413 2.752 1.00 83.69 116 ALA A N 1
ATOM 915 C CA . ALA A 1 116 ? -11.937 8.876 2.040 1.00 83.69 116 ALA A CA 1
ATOM 916 C C . ALA A 1 116 ? -10.668 9.037 2.888 1.00 83.69 116 ALA A C 1
ATOM 918 O O . ALA A 1 116 ? -10.586 9.901 3.766 1.00 83.69 116 ALA A O 1
ATOM 919 N N . CYS A 1 117 ? -9.673 8.212 2.591 1.00 90.25 117 CYS A N 1
ATOM 920 C CA . CYS A 1 117 ? -8.342 8.286 3.156 1.00 90.25 117 CYS A CA 1
ATOM 921 C C . CYS A 1 117 ? -7.345 8.652 2.052 1.00 90.25 117 CYS A C 1
ATOM 923 O O . CYS A 1 117 ? -7.357 8.060 0.972 1.00 90.25 117 CYS A O 1
ATOM 925 N N . SER A 1 118 ? -6.490 9.634 2.324 1.00 93.62 118 SER A N 1
ATOM 926 C CA . SER A 1 118 ? -5.284 9.869 1.537 1.00 93.62 118 SER A CA 1
ATOM 927 C C . SER A 1 118 ? -4.228 8.871 1.986 1.00 93.62 118 SER A C 1
ATOM 929 O O . SER A 1 118 ? -3.923 8.785 3.177 1.00 93.62 118 SER A O 1
ATOM 931 N N . ILE A 1 119 ? -3.680 8.124 1.039 1.00 95.56 119 ILE A N 1
ATOM 932 C CA . ILE A 1 119 ? -2.649 7.124 1.269 1.00 95.56 119 ILE A CA 1
ATOM 933 C C . ILE A 1 119 ? -1.366 7.597 0.609 1.00 95.56 119 ILE A C 1
ATOM 935 O O . ILE A 1 119 ? -1.350 7.968 -0.568 1.00 95.56 119 ILE A O 1
ATOM 939 N N . THR A 1 120 ? -0.281 7.568 1.377 1.00 96.62 120 THR A N 1
ATOM 940 C CA . THR A 1 120 ? 1.077 7.721 0.858 1.00 96.62 120 THR A CA 1
ATOM 941 C C . THR A 1 120 ? 1.843 6.435 1.110 1.00 96.62 120 THR A C 1
ATOM 943 O O . THR A 1 120 ? 2.052 6.065 2.260 1.00 96.62 120 THR A O 1
ATOM 946 N N . VAL A 1 121 ? 2.294 5.782 0.044 1.00 95.75 121 VAL A N 1
ATOM 947 C CA . VAL A 1 121 ? 3.182 4.619 0.113 1.00 95.75 121 VAL A CA 1
ATOM 948 C C . VAL A 1 121 ? 4.592 5.070 -0.236 1.00 95.75 121 VAL A C 1
ATOM 950 O O . VAL A 1 121 ? 4.792 5.783 -1.218 1.00 95.75 121 VAL A O 1
ATOM 953 N N . ARG A 1 122 ? 5.578 4.647 0.549 1.00 95.38 122 ARG A N 1
ATOM 954 C CA . ARG A 1 122 ? 7.008 4.758 0.249 1.00 95.38 122 ARG A CA 1
ATOM 955 C C . ARG A 1 122 ? 7.614 3.380 0.393 1.00 95.38 122 ARG A C 1
ATOM 957 O O . ARG A 1 122 ? 7.396 2.729 1.408 1.00 95.38 122 ARG A O 1
ATOM 964 N N . ALA A 1 123 ? 8.372 2.948 -0.598 1.00 92.44 123 ALA A N 1
ATOM 965 C CA . ALA A 1 123 ? 9.032 1.658 -0.548 1.00 92.44 123 ALA A CA 1
ATOM 966 C C . ALA A 1 123 ? 10.430 1.732 -1.148 1.00 92.44 123 ALA A C 1
ATOM 968 O O . ALA A 1 123 ? 10.693 2.514 -2.062 1.00 92.44 123 ALA A O 1
ATOM 969 N N . ARG A 1 124 ? 11.321 0.881 -0.647 1.00 92.06 124 ARG A N 1
ATOM 970 C CA . ARG A 1 124 ? 12.606 0.592 -1.287 1.00 92.06 124 ARG A CA 1
ATOM 971 C C . ARG A 1 124 ? 12.486 -0.744 -1.986 1.00 92.06 124 ARG A C 1
ATOM 973 O O . ARG A 1 124 ? 12.226 -1.744 -1.330 1.00 92.06 124 ARG A O 1
ATOM 980 N N . LEU A 1 125 ? 12.662 -0.758 -3.296 1.00 89.19 125 LEU A N 1
ATOM 981 C CA . LEU A 1 125 ? 12.424 -1.906 -4.159 1.00 89.19 125 LEU A CA 1
ATOM 982 C C . LEU A 1 125 ? 13.730 -2.512 -4.668 1.00 89.19 125 LEU A C 1
ATOM 984 O O . LEU A 1 125 ? 14.699 -1.793 -4.893 1.00 89.19 125 LEU A O 1
ATOM 988 N N . VAL A 1 126 ? 13.746 -3.817 -4.905 1.00 87.31 126 VAL A N 1
ATOM 989 C CA . VAL A 1 126 ? 14.803 -4.549 -5.610 1.00 87.31 126 VAL A CA 1
ATOM 990 C C . VAL A 1 126 ? 14.154 -5.406 -6.701 1.00 87.31 126 VAL A C 1
ATOM 992 O O . VAL A 1 126 ? 13.077 -5.948 -6.461 1.00 87.31 126 VAL A O 1
ATOM 995 N N . PRO A 1 127 ? 14.740 -5.524 -7.904 1.00 85.19 127 PRO A N 1
ATOM 996 C CA . PRO A 1 127 ? 14.208 -6.403 -8.939 1.00 85.19 127 PRO A CA 1
ATOM 997 C C . PRO A 1 127 ? 14.037 -7.825 -8.409 1.00 85.19 127 PRO A C 1
ATOM 999 O O . PRO A 1 127 ? 14.944 -8.357 -7.771 1.00 85.19 127 PRO A O 1
ATOM 1002 N N . SER A 1 128 ? 12.869 -8.411 -8.654 1.00 82.38 128 SER A N 1
ATOM 1003 C CA . SER A 1 128 ? 12.611 -9.806 -8.315 1.00 82.38 128 SER A CA 1
ATOM 1004 C C . SER A 1 128 ? 13.302 -10.719 -9.331 1.00 82.38 128 SER A C 1
ATOM 1006 O O . SER A 1 128 ? 13.265 -10.449 -10.534 1.00 82.38 128 SER A O 1
ATOM 1008 N N . ASP A 1 129 ? 13.893 -11.812 -8.847 1.00 71.19 129 ASP A N 1
ATOM 1009 C CA . ASP A 1 129 ? 14.489 -12.867 -9.681 1.00 71.19 129 ASP A CA 1
ATOM 1010 C C . ASP A 1 129 ? 13.432 -13.858 -10.215 1.00 71.19 129 ASP A C 1
ATOM 1012 O O . ASP A 1 129 ? 13.763 -14.804 -10.937 1.00 71.19 129 ASP A O 1
ATOM 1016 N N . ALA A 1 130 ? 12.156 -13.674 -9.845 1.00 63.34 130 ALA A N 1
ATOM 1017 C CA . ALA A 1 130 ? 11.060 -14.522 -10.293 1.00 63.34 130 ALA A CA 1
ATOM 1018 C C . ALA A 1 130 ? 10.933 -14.489 -11.831 1.00 63.34 130 ALA A C 1
ATOM 1020 O O . ALA A 1 130 ? 11.019 -13.416 -12.439 1.00 63.34 130 ALA A O 1
ATOM 1021 N N . PRO A 1 131 ? 10.731 -15.649 -12.487 1.00 53.16 131 PRO A N 1
ATOM 1022 C CA . PRO A 1 131 ? 10.631 -15.711 -13.936 1.00 53.16 131 PRO A CA 1
ATOM 1023 C C . PRO A 1 131 ? 9.445 -14.876 -14.419 1.00 53.16 131 PRO A C 1
ATOM 1025 O O . PRO A 1 131 ? 8.289 -15.166 -14.119 1.00 53.16 131 PRO A O 1
ATOM 1028 N N . VAL A 1 132 ? 9.746 -13.844 -15.202 1.00 55.81 132 VAL A N 1
ATOM 1029 C CA . VAL A 1 132 ? 8.739 -13.012 -15.854 1.00 55.81 132 VAL A CA 1
ATOM 1030 C C . VAL A 1 132 ? 8.109 -13.821 -16.988 1.00 55.81 132 VAL A C 1
ATOM 1032 O O . VAL A 1 132 ? 8.718 -14.012 -18.040 1.00 55.81 132 VAL A O 1
ATOM 1035 N N . ALA A 1 133 ? 6.883 -14.306 -16.797 1.00 49.78 133 ALA A N 1
ATOM 1036 C CA . ALA A 1 133 ? 6.049 -14.716 -17.921 1.00 49.78 133 ALA A CA 1
ATOM 1037 C C . ALA A 1 133 ? 5.534 -13.437 -18.605 1.00 49.78 133 ALA A C 1
ATOM 1039 O O . ALA A 1 133 ? 4.592 -12.819 -18.118 1.00 49.78 133 ALA A O 1
ATOM 1040 N N . SER A 1 134 ? 6.190 -12.994 -19.681 1.00 50.03 134 SER A N 1
ATOM 1041 C CA . SER A 1 134 ? 5.780 -11.805 -20.442 1.00 50.03 134 SER A CA 1
ATOM 1042 C C . SER A 1 134 ? 5.224 -12.204 -21.809 1.00 50.03 134 SER A C 1
ATOM 1044 O O . SER A 1 134 ? 5.945 -12.744 -22.645 1.00 50.03 134 SER A O 1
ATOM 1046 N N . ASP A 1 135 ? 3.946 -11.881 -22.014 1.00 51.88 135 ASP A N 1
ATOM 1047 C CA . ASP A 1 135 ? 3.335 -11.628 -23.326 1.00 51.88 135 ASP A CA 1
ATOM 1048 C C . ASP A 1 135 ? 3.076 -10.107 -23.505 1.00 51.88 135 ASP A C 1
ATOM 1050 O O . ASP A 1 135 ? 2.236 -9.701 -24.315 1.00 51.88 135 ASP A O 1
ATOM 1054 N N . SER A 1 136 ? 3.738 -9.238 -22.721 1.00 49.69 136 SER A N 1
ATOM 1055 C CA . SER A 1 136 ? 3.433 -7.801 -22.720 1.00 49.69 136 SER A CA 1
ATOM 1056 C C . SER A 1 136 ? 3.932 -7.111 -23.995 1.00 49.69 136 SER A C 1
ATOM 1058 O O . SER A 1 136 ? 5.078 -7.297 -24.413 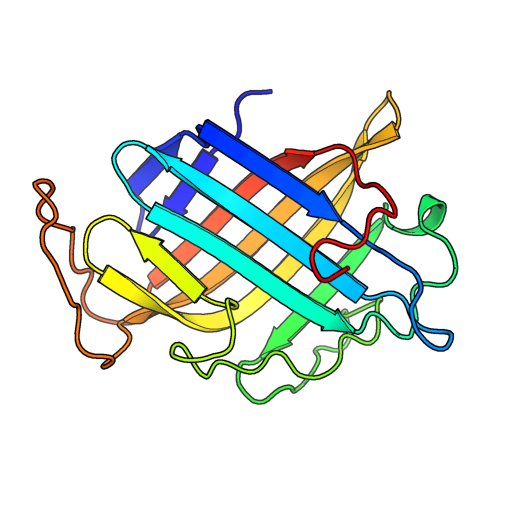1.00 49.69 136 SER A O 1
ATOM 1060 N N . PRO A 1 137 ? 3.117 -6.233 -24.609 1.00 46.59 137 PRO A N 1
ATOM 1061 C CA . PRO A 1 137 ? 3.568 -5.364 -25.689 1.00 46.59 137 PRO A CA 1
ATOM 1062 C C . PRO A 1 137 ? 4.430 -4.183 -25.199 1.00 46.59 137 PRO A C 1
ATOM 1064 O O . PRO A 1 137 ? 4.943 -3.428 -26.029 1.00 46.59 137 PRO A O 1
ATOM 1067 N N . VAL A 1 138 ? 4.574 -3.977 -23.883 1.00 53.16 138 VAL A N 1
ATOM 1068 C CA . VAL A 1 138 ? 5.310 -2.854 -23.288 1.00 53.16 138 VAL A CA 1
ATOM 1069 C C . VAL A 1 138 ? 6.632 -3.359 -22.722 1.00 53.16 138 VAL A C 1
ATOM 1071 O O . VAL A 1 138 ? 6.678 -3.922 -21.634 1.00 53.16 138 VAL A O 1
ATOM 1074 N N . ALA A 1 139 ? 7.734 -3.092 -23.429 1.00 50.09 139 ALA A N 1
ATOM 1075 C CA . ALA A 1 139 ? 9.071 -3.348 -22.900 1.00 50.09 139 ALA A CA 1
ATOM 1076 C C . ALA A 1 139 ? 9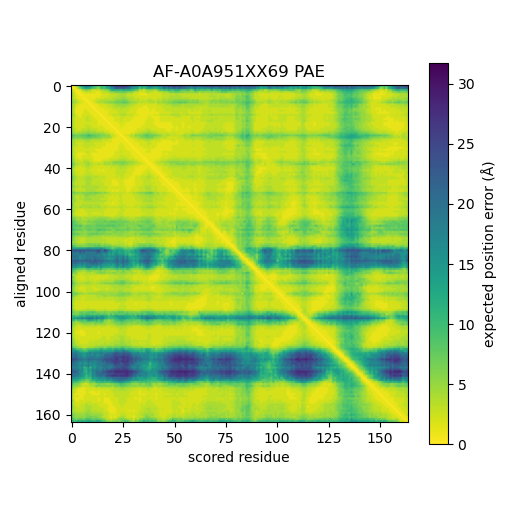.254 -2.589 -21.574 1.00 50.09 139 ALA A C 1
ATOM 1078 O O . ALA A 1 139 ? 9.333 -1.357 -21.556 1.00 50.09 139 ALA A O 1
ATOM 1079 N N . GLY A 1 140 ? 9.277 -3.329 -20.464 1.00 52.25 140 GLY A N 1
ATOM 1080 C CA . GLY A 1 140 ? 9.466 -2.763 -19.136 1.00 52.25 140 GLY A CA 1
ATOM 1081 C C . GLY A 1 140 ? 10.819 -2.067 -19.027 1.00 52.25 140 GLY A C 1
ATOM 1082 O O . GLY A 1 140 ? 11.833 -2.543 -19.543 1.00 52.25 140 GLY A O 1
ATOM 1083 N N . VAL A 1 141 ? 10.859 -0.936 -18.324 1.00 54.34 141 VAL A N 1
ATOM 1084 C CA . VAL A 1 141 ? 12.128 -0.374 -17.863 1.00 54.34 141 VAL A CA 1
ATOM 1085 C C . VAL A 1 141 ? 12.584 -1.259 -16.707 1.00 54.34 141 VAL A C 1
ATOM 1087 O O . VAL A 1 141 ? 12.197 -1.046 -15.562 1.00 54.34 141 VAL A O 1
ATOM 1090 N N . GLY A 1 142 ? 13.359 -2.299 -17.016 1.00 55.47 142 GLY A N 1
ATOM 1091 C CA . GLY A 1 142 ? 14.058 -3.077 -16.001 1.00 55.47 142 GLY A CA 1
ATOM 1092 C C . GLY A 1 142 ? 15.075 -2.166 -15.324 1.00 55.47 142 GLY A C 1
ATOM 1093 O O . GLY A 1 142 ? 16.120 -1.859 -15.902 1.00 55.47 142 GLY A O 1
ATOM 1094 N N . ILE A 1 143 ? 14.748 -1.658 -14.137 1.00 61.66 143 ILE A N 1
ATOM 1095 C CA . ILE A 1 143 ? 15.662 -0.798 -13.391 1.00 61.66 143 ILE A CA 1
ATOM 1096 C C . ILE A 1 143 ? 16.623 -1.704 -12.628 1.00 61.66 143 ILE A C 1
ATOM 1098 O O . ILE A 1 143 ? 16.212 -2.493 -11.783 1.00 61.66 143 ILE A O 1
ATOM 1102 N N . ALA A 1 144 ? 17.913 -1.609 -12.941 1.00 62.75 144 ALA A N 1
ATOM 1103 C CA . ALA A 1 144 ? 18.930 -2.400 -12.266 1.00 62.75 144 ALA A CA 1
ATOM 1104 C C . ALA A 1 144 ? 19.160 -1.890 -10.833 1.00 62.75 144 ALA A C 1
ATOM 1106 O O . ALA A 1 144 ? 19.470 -0.716 -10.626 1.00 62.75 144 ALA A O 1
ATOM 1107 N N . GLY A 1 145 ? 19.094 -2.797 -9.857 1.00 75.69 145 GLY A N 1
ATOM 1108 C CA . GLY A 1 145 ? 19.439 -2.516 -8.463 1.00 75.69 145 GLY A CA 1
ATOM 1109 C C . GLY A 1 145 ? 18.326 -1.858 -7.643 1.00 75.69 145 GLY A C 1
ATOM 1110 O O . GLY A 1 145 ? 17.168 -1.793 -8.048 1.00 75.69 145 GLY A O 1
ATOM 1111 N N . VAL A 1 146 ? 18.685 -1.413 -6.437 1.00 84.06 146 VAL A N 1
ATOM 1112 C CA . VAL A 1 146 ? 17.719 -0.885 -5.466 1.00 84.06 146 VAL A CA 1
ATOM 1113 C C . V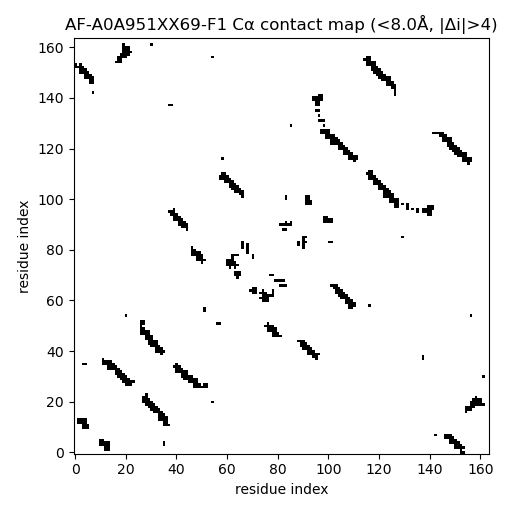AL A 1 146 ? 17.154 0.455 -5.934 1.00 84.06 146 VAL A C 1
ATOM 1115 O O . VAL A 1 146 ? 17.917 1.358 -6.273 1.00 84.06 146 VAL A O 1
ATOM 1118 N N . SER A 1 147 ? 15.830 0.590 -5.908 1.00 88.25 147 SER A N 1
ATOM 1119 C CA . SER A 1 147 ? 15.101 1.766 -6.383 1.00 88.25 147 SER A CA 1
ATOM 1120 C C . SER A 1 147 ? 14.110 2.267 -5.346 1.00 88.25 147 SER A C 1
ATOM 1122 O O . SER A 1 147 ? 13.398 1.474 -4.738 1.00 88.25 147 SER A O 1
ATOM 1124 N N . ASP A 1 148 ? 14.010 3.582 -5.180 1.00 91.94 148 ASP A N 1
ATOM 1125 C CA . ASP A 1 148 ? 12.936 4.167 -4.383 1.00 91.94 148 ASP A CA 1
ATOM 1126 C C . ASP A 1 148 ? 11.633 4.188 -5.191 1.00 91.94 148 ASP A C 1
ATOM 1128 O O . ASP A 1 148 ? 11.613 4.486 -6.395 1.00 91.94 148 ASP A O 1
ATOM 1132 N N . ALA A 1 149 ? 10.542 3.878 -4.503 1.00 92.62 149 ALA A N 1
ATOM 1133 C CA . ALA A 1 149 ? 9.195 3.894 -5.025 1.00 92.62 149 ALA A CA 1
ATOM 1134 C C . ALA A 1 149 ? 8.260 4.682 -4.108 1.00 92.62 149 ALA A C 1
ATOM 1136 O O . ALA A 1 149 ? 8.420 4.719 -2.886 1.00 92.62 149 ALA A O 1
ATOM 1137 N N . HIS A 1 150 ? 7.279 5.333 -4.717 1.00 95.56 150 HIS A N 1
ATOM 1138 C CA . HIS A 1 150 ? 6.319 6.182 -4.031 1.00 95.56 150 HIS A CA 1
ATOM 1139 C C . HIS A 1 150 ? 4.954 6.076 -4.702 1.00 95.56 150 HIS A C 1
ATOM 1141 O O . HIS A 1 150 ? 4.879 5.991 -5.923 1.00 95.56 150 HIS A O 1
ATOM 1147 N N . ALA A 1 151 ? 3.876 6.105 -3.931 1.00 96.38 151 ALA A N 1
ATOM 1148 C CA . ALA A 1 151 ? 2.528 6.254 -4.458 1.00 96.38 151 ALA A CA 1
ATOM 1149 C C . ALA A 1 151 ? 1.730 7.222 -3.591 1.00 96.38 151 ALA A C 1
ATOM 1151 O O . ALA A 1 151 ? 1.827 7.181 -2.367 1.00 96.38 151 ALA A O 1
ATOM 1152 N N . GLU A 1 152 ? 0.918 8.065 -4.221 1.00 95.88 152 GLU A N 1
ATOM 1153 C CA . GLU A 1 152 ? 0.026 8.988 -3.522 1.00 95.88 152 GLU A CA 1
ATOM 1154 C C . GLU A 1 152 ? -1.347 9.003 -4.191 1.00 95.88 152 GLU A C 1
ATOM 1156 O O . GLU A 1 152 ? -1.475 9.275 -5.392 1.00 95.88 152 GLU A O 1
ATOM 1161 N N . PHE A 1 153 ? -2.382 8.678 -3.417 1.00 95.62 153 PHE A N 1
ATOM 1162 C CA . PHE A 1 153 ? -3.756 8.597 -3.901 1.00 95.62 153 PHE A CA 1
ATOM 1163 C C . PHE A 1 153 ? -4.775 8.673 -2.767 1.00 95.62 153 PHE A C 1
ATOM 1165 O O . PHE A 1 153 ? -4.479 8.362 -1.621 1.00 95.62 153 PHE A O 1
ATOM 1172 N N . SER A 1 154 ? -6.007 9.037 -3.112 1.00 94.81 154 SER A N 1
ATOM 1173 C CA . SER A 1 154 ? -7.150 8.998 -2.195 1.00 94.81 154 SER A CA 1
ATOM 1174 C C . SER A 1 154 ? -8.023 7.790 -2.514 1.00 94.81 154 SER A C 1
ATOM 1176 O O . SER A 1 154 ? -8.392 7.603 -3.675 1.00 94.81 154 SER A O 1
ATOM 1178 N N . VAL A 1 155 ? -8.394 6.997 -1.517 1.00 93.00 155 VAL A N 1
ATOM 1179 C CA . VAL A 1 155 ? -9.304 5.852 -1.661 1.00 93.00 155 VAL A CA 1
ATOM 1180 C C . VAL A 1 155 ? -10.260 5.817 -0.476 1.00 93.00 155 VAL A C 1
ATOM 1182 O O . VAL A 1 155 ? -9.903 6.216 0.632 1.00 93.00 155 VAL A O 1
ATOM 1185 N N . LYS A 1 156 ? -11.504 5.399 -0.701 1.00 92.88 156 LYS A N 1
ATOM 1186 C CA . LYS A 1 156 ? -12.451 5.178 0.390 1.00 92.88 156 LYS A CA 1
ATOM 1187 C C . LYS A 1 156 ? -12.284 3.734 0.862 1.00 92.88 156 LYS A C 1
ATOM 1189 O O . LYS A 1 156 ? -12.538 2.859 0.043 1.00 92.88 156 LYS A O 1
ATOM 1194 N N . PRO A 1 157 ? -11.865 3.488 2.114 1.00 93.25 157 PRO A N 1
ATOM 1195 C CA . PRO A 1 157 ? -11.828 2.132 2.623 1.00 93.25 157 PRO A CA 1
ATOM 1196 C C . PRO A 1 157 ? -13.248 1.615 2.874 1.00 93.25 157 PRO A C 1
ATOM 1198 O O . PRO A 1 157 ? -14.138 2.384 3.262 1.00 93.25 157 PRO A O 1
ATOM 1201 N N . ASP A 1 158 ? -13.435 0.316 2.705 1.00 93.94 158 ASP A N 1
ATOM 1202 C CA . ASP A 1 158 ? -14.649 -0.402 3.087 1.00 93.94 158 ASP A CA 1
ATOM 1203 C C . ASP A 1 158 ? -14.314 -1.682 3.874 1.00 93.94 158 ASP A C 1
ATOM 1205 O O . ASP A 1 158 ? -13.159 -1.935 4.221 1.00 93.94 158 ASP A O 1
ATOM 1209 N N . GLU A 1 159 ? -15.349 -2.436 4.237 1.00 95.00 159 GLU A N 1
ATOM 1210 C CA . GLU A 1 159 ? -15.241 -3.669 5.022 1.00 95.00 159 GLU A CA 1
ATOM 1211 C C . GLU A 1 159 ? -15.573 -4.920 4.194 1.00 95.00 159 GLU A C 1
ATOM 1213 O O . GLU A 1 159 ? -15.780 -5.984 4.780 1.00 95.00 159 GLU A O 1
ATOM 1218 N N . ASP A 1 160 ? -15.651 -4.803 2.864 1.00 95.06 160 ASP A N 1
ATOM 1219 C CA . ASP A 1 160 ? -15.919 -5.949 2.001 1.00 95.06 160 ASP A CA 1
ATOM 1220 C C . ASP A 1 160 ? -14.744 -6.937 2.072 1.00 95.06 160 ASP A C 1
ATOM 1222 O O . ASP A 1 160 ? -13.593 -6.568 2.306 1.00 95.06 160 ASP A O 1
ATOM 1226 N N . ASP A 1 161 ? -15.031 -8.226 1.919 1.00 91.19 161 ASP A N 1
ATOM 1227 C CA . ASP A 1 161 ? -14.015 -9.270 1.959 1.00 91.19 161 ASP A CA 1
ATOM 1228 C C . ASP A 1 161 ? -13.787 -9.814 0.539 1.00 91.19 161 ASP A C 1
ATOM 1230 O O . ASP A 1 161 ? -14.643 -10.543 0.036 1.00 91.19 161 ASP A O 1
ATOM 1234 N N . PRO A 1 162 ? -12.652 -9.504 -0.120 1.00 88.62 162 PRO A N 1
ATOM 1235 C CA . PRO A 1 162 ? -12.412 -9.939 -1.496 1.00 88.62 162 PRO A CA 1
ATOM 1236 C C . PRO A 1 162 ? -12.094 -11.441 -1.622 1.00 88.62 162 PRO A C 1
ATOM 1238 O O . PRO A 1 162 ? -11.923 -11.939 -2.735 1.00 88.62 162 PRO A O 1
ATOM 1241 N N . CYS A 1 163 ? -11.984 -12.171 -0.508 1.00 82.12 163 CYS A N 1
ATOM 1242 C CA . CYS A 1 163 ? -11.718 -13.609 -0.486 1.00 82.12 163 CYS A CA 1
ATOM 1243 C C . CYS A 1 163 ? -12.984 -14.465 -0.274 1.00 82.12 163 CYS A C 1
ATOM 1245 O O . CYS A 1 163 ? -12.854 -15.691 -0.185 1.00 82.12 163 CYS A O 1
ATOM 1247 N N . VAL A 1 164 ? -14.172 -13.854 -0.156 1.00 79.00 164 VAL A N 1
ATOM 1248 C CA . VAL A 1 164 ? -15.454 -14.521 0.161 1.00 79.00 164 VAL A CA 1
ATOM 1249 C C . VAL A 1 164 ? -16.450 -14.432 -0.992 1.00 79.00 164 VAL A C 1
ATOM 1251 O O . VAL A 1 164 ? -16.507 -13.386 -1.670 1.00 79.00 164 VAL A O 1
#

Radius of gyration: 15.28 Å; Cα contacts (8 Å, |Δi|>4): 409; chains: 1; bounding box: 35×32×42 Å

Solvent-accessible surface area (backbone atoms only — not comparable to full-atom values): 8820 Å² total; per-residue (Å²): 127,88,26,39,35,31,52,70,90,44,79,30,49,47,75,46,74,52,39,28,46,22,80,53,99,92,30,24,32,37,37,35,44,37,34,29,49,95,44,38,31,39,30,43,47,78,30,43,24,71,59,46,86,51,80,87,60,45,48,77,33,25,47,29,37,34,52,88,36,49,64,45,96,74,30,62,24,61,57,46,58,60,59,67,50,77,90,81,30,56,40,38,36,34,41,47,60,34,47,29,41,60,53,34,41,36,38,42,32,32,75,43,102,74,78,30,32,37,38,40,39,40,33,37,29,34,63,47,88,68,85,68,87,71,89,69,93,51,85,36,79,72,64,84,57,80,32,57,33,40,34,44,40,70,48,58,65,45,60,60,56,95,90,112

Mean predicted aligned error: 6.26 Å

pLDDT: mean 84.06, std 13.9, range [45.47, 96.94]